Protein AF-A0A315CGS9-F1 (afdb_monomer_lite)

Secondary structure (DSSP, 8-state):
--HHHHHHHHHHHHHHHHHHHHHHHHHHHHHHHHHHHHHHHHHHT-SSHHHHHHHHHHHHHHIIIIIHHHT-HHHHHHHHHHHHHS--

Structure (mmCIF, N/CA/C/O backbone):
data_AF-A0A315CGS9-F1
#
_entry.id   AF-A0A315CGS9-F1
#
l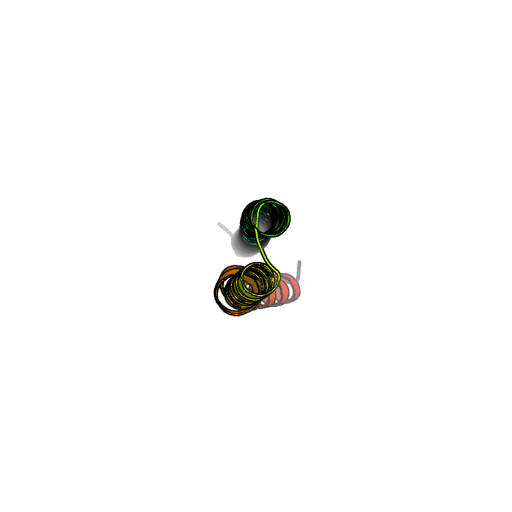oop_
_atom_site.group_PDB
_atom_site.id
_atom_site.type_symbol
_atom_site.label_atom_id
_atom_site.label_alt_id
_atom_site.label_comp_id
_atom_site.label_asym_id
_atom_site.label_entity_id
_atom_site.label_seq_id
_atom_site.pdbx_PDB_ins_code
_atom_site.Cartn_x
_atom_site.Cartn_y
_atom_site.Cartn_z
_atom_site.occupancy
_atom_site.B_iso_or_equiv
_atom_site.auth_seq_id
_atom_site.auth_comp_id
_atom_site.auth_asym_id
_atom_site.auth_atom_id
_atom_site.pdbx_PDB_model_num
ATOM 1 N N . MET A 1 1 ? -16.688 6.190 36.135 1.00 70.56 1 MET A N 1
ATOM 2 C CA . MET A 1 1 ? -17.322 6.162 34.803 1.00 70.56 1 MET A CA 1
ATOM 3 C C . MET A 1 1 ? -18.504 5.222 34.846 1.00 70.56 1 MET A C 1
ATOM 5 O O . MET A 1 1 ? -18.368 4.131 35.390 1.00 70.56 1 MET A O 1
ATOM 9 N N . ASN A 1 2 ? -19.646 5.651 34.322 1.00 91.06 2 ASN A N 1
ATOM 10 C CA . ASN A 1 2 ? -20.811 4.791 34.127 1.00 91.06 2 ASN A CA 1
ATOM 11 C C . ASN A 1 2 ? -20.666 3.941 32.846 1.00 91.06 2 ASN A C 1
ATOM 13 O O . ASN A 1 2 ? -19.768 4.158 32.031 1.00 91.06 2 ASN A O 1
ATOM 17 N N . GLU A 1 3 ? -21.549 2.959 32.665 1.00 89.25 3 GLU A N 1
ATOM 18 C CA . GLU A 1 3 ? -21.502 2.021 31.532 1.00 89.25 3 GLU A CA 1
ATOM 19 C C . GLU A 1 3 ? -21.586 2.725 30.162 1.00 89.25 3 GLU A C 1
ATOM 21 O O . GLU A 1 3 ? -20.920 2.335 29.202 1.00 89.25 3 GLU A O 1
ATOM 26 N N . THR A 1 4 ? -22.357 3.808 30.075 1.00 89.69 4 THR A N 1
ATOM 27 C CA . THR A 1 4 ? -22.516 4.602 28.851 1.00 89.69 4 THR A CA 1
ATOM 28 C C . THR A 1 4 ? -21.228 5.328 28.471 1.00 89.69 4 THR A C 1
ATOM 30 O O . THR A 1 4 ? -20.862 5.371 27.296 1.00 89.69 4 THR A O 1
ATOM 33 N N . GLU A 1 5 ? -20.516 5.888 29.447 1.00 91.25 5 GLU A N 1
ATOM 34 C CA . GLU A 1 5 ? -19.214 6.527 29.237 1.00 91.25 5 GLU A CA 1
ATOM 35 C C . GLU A 1 5 ? -18.165 5.511 28.772 1.00 91.25 5 GLU A C 1
ATOM 37 O O . GLU A 1 5 ? -17.392 5.811 27.863 1.00 91.25 5 GLU A O 1
ATOM 42 N N . ILE A 1 6 ? -18.185 4.292 29.324 1.00 89.75 6 ILE A N 1
ATOM 43 C CA . ILE A 1 6 ? -17.300 3.196 28.896 1.00 89.75 6 ILE A CA 1
ATOM 44 C C . ILE A 1 6 ? -17.568 2.824 27.430 1.00 89.75 6 ILE A C 1
ATOM 46 O O . ILE A 1 6 ? -16.630 2.753 26.637 1.00 89.75 6 ILE A O 1
ATOM 50 N N . LYS A 1 7 ? -18.839 2.650 27.039 1.00 89.12 7 LYS A N 1
ATOM 51 C CA . LYS A 1 7 ? -19.218 2.326 25.649 1.00 89.12 7 LYS A CA 1
ATOM 52 C C . LYS A 1 7 ? -18.807 3.417 24.662 1.00 89.12 7 LYS A C 1
ATOM 54 O O . LYS A 1 7 ? -18.275 3.117 23.595 1.00 89.12 7 LYS A O 1
ATOM 59 N N . LYS A 1 8 ? -19.008 4.688 25.022 1.00 90.19 8 LYS A N 1
ATOM 60 C CA . LYS A 1 8 ? -18.590 5.824 24.187 1.00 90.19 8 LYS A CA 1
ATOM 61 C C . LYS A 1 8 ? -17.075 5.874 24.012 1.00 90.19 8 LYS A C 1
ATOM 63 O O . LYS A 1 8 ? -16.614 6.072 22.892 1.00 90.19 8 LYS A O 1
ATOM 68 N N . LEU A 1 9 ? -16.316 5.664 25.089 1.00 92.62 9 LEU A N 1
ATOM 69 C CA . LEU A 1 9 ? -14.856 5.643 25.031 1.00 92.62 9 LEU A CA 1
ATOM 70 C C . LEU A 1 9 ? -14.343 4.507 24.136 1.00 92.62 9 LEU A C 1
ATOM 72 O O . LEU A 1 9 ? -13.504 4.749 23.270 1.00 92.62 9 LEU A O 1
ATOM 76 N N . ALA A 1 10 ? -14.890 3.298 24.291 1.00 90.56 10 ALA A N 1
ATOM 77 C CA . ALA A 1 10 ? -14.541 2.156 23.448 1.00 90.56 10 ALA A CA 1
ATOM 78 C C . ALA A 1 10 ? -14.803 2.449 21.961 1.00 90.56 10 ALA A C 1
ATOM 80 O O . ALA A 1 10 ? -13.944 2.202 21.120 1.00 90.56 10 ALA A O 1
ATOM 81 N N . ALA A 1 11 ? -15.944 3.060 21.639 1.00 92.75 11 ALA A N 1
ATOM 82 C CA . ALA A 1 11 ? -16.267 3.409 20.262 1.00 92.75 11 ALA A CA 1
ATOM 83 C C . ALA A 1 11 ? -15.369 4.506 19.676 1.00 92.75 11 ALA A C 1
ATOM 85 O O . ALA A 1 11 ? -15.056 4.475 18.487 1.00 92.75 11 ALA A O 1
ATOM 86 N N . THR A 1 12 ? -14.942 5.479 20.484 1.00 94.50 12 THR A N 1
ATOM 87 C CA . THR A 1 12 ? -13.929 6.457 20.061 1.00 94.50 12 THR A CA 1
ATOM 88 C C . THR A 1 12 ? -12.619 5.757 19.723 1.00 94.50 12 THR A C 1
ATOM 90 O O . THR A 1 12 ? -12.094 5.970 18.633 1.00 94.50 12 THR A O 1
ATOM 93 N N . TYR A 1 13 ? -12.154 4.855 20.589 1.00 94.19 13 TYR A N 1
ATOM 94 C CA . TYR A 1 13 ? -10.934 4.090 20.346 1.00 94.19 13 TYR A CA 1
ATOM 95 C C . TYR A 1 13 ? -11.010 3.270 19.048 1.00 94.19 13 TYR A C 1
ATOM 97 O O . TYR A 1 13 ? -10.102 3.337 18.223 1.00 94.19 13 TYR A O 1
ATOM 105 N N . THR A 1 14 ? -12.127 2.577 18.797 1.00 94.94 14 THR A N 1
ATOM 106 C CA . THR A 1 14 ? -12.339 1.823 17.547 1.00 94.94 14 THR A CA 1
ATOM 107 C C . THR A 1 14 ? -12.241 2.715 16.303 1.00 94.94 14 THR A C 1
ATOM 109 O O . THR A 1 14 ? -11.653 2.317 15.295 1.00 94.94 14 THR A O 1
ATOM 112 N N . ARG A 1 15 ? -12.782 3.940 16.357 1.00 95.94 15 ARG A N 1
ATOM 113 C CA . ARG A 1 15 ? -12.696 4.905 15.245 1.00 95.94 15 ARG A CA 1
ATOM 114 C C . ARG A 1 15 ? -11.271 5.408 15.031 1.00 95.94 15 ARG A C 1
ATOM 116 O O . ARG A 1 15 ? -10.829 5.507 13.887 1.00 95.94 15 ARG A O 1
ATOM 123 N N . GLU A 1 16 ? -10.556 5.716 16.108 1.00 97.12 16 GLU A N 1
ATOM 124 C CA . GLU A 1 16 ? -9.161 6.162 16.041 1.00 97.12 16 GLU A CA 1
ATOM 125 C C . GLU A 1 16 ? -8.249 5.071 15.476 1.00 97.12 16 GLU A C 1
ATOM 127 O O . GLU A 1 16 ? -7.429 5.344 14.596 1.00 97.12 16 GLU A O 1
ATOM 132 N N . GLU A 1 17 ? -8.439 3.826 15.909 1.00 96.44 17 GLU A N 1
ATOM 133 C CA . GLU A 1 17 ? -7.703 2.673 15.397 1.00 96.44 17 GLU A CA 1
ATOM 134 C C . GLU A 1 17 ? -7.964 2.463 13.898 1.00 96.44 17 GLU A C 1
ATOM 136 O O . GLU A 1 17 ? -7.019 2.348 13.114 1.00 96.44 17 GLU A O 1
ATOM 141 N N . ALA A 1 18 ? -9.231 2.492 13.473 1.00 96.81 18 ALA A N 1
ATOM 142 C CA . ALA A 1 18 ? -9.590 2.382 12.062 1.00 96.81 18 ALA A CA 1
ATOM 143 C C . ALA A 1 18 ? -8.952 3.500 11.218 1.00 96.81 18 ALA A C 1
ATOM 145 O O . ALA A 1 18 ? -8.381 3.233 10.157 1.00 96.81 18 ALA A O 1
ATOM 146 N N . ARG A 1 19 ? -8.979 4.748 11.708 1.00 97.81 19 ARG A N 1
ATOM 147 C CA . ARG A 1 19 ? -8.330 5.891 11.047 1.00 97.81 19 ARG A CA 1
ATOM 148 C C . ARG A 1 19 ? -6.816 5.706 10.953 1.00 97.81 19 ARG A C 1
ATOM 150 O O . ARG A 1 19 ? -6.236 5.990 9.908 1.00 97.81 19 ARG A O 1
ATOM 157 N N . SER A 1 20 ? -6.178 5.229 12.018 1.00 97.69 20 SER A N 1
ATOM 158 C CA . SER A 1 20 ? -4.738 4.953 12.039 1.00 97.69 20 SER A CA 1
ATOM 159 C C . SER A 1 20 ? -4.354 3.905 10.990 1.00 97.69 20 SER A C 1
ATOM 161 O O . SER A 1 20 ? -3.404 4.094 10.231 1.00 97.69 20 SER A O 1
ATOM 163 N N . ARG A 1 21 ? -5.150 2.838 10.856 1.00 96.94 21 ARG A N 1
ATOM 164 C CA . ARG A 1 21 ? -4.928 1.803 9.836 1.00 96.94 21 ARG A CA 1
ATOM 165 C C . ARG A 1 21 ? -5.137 2.324 8.416 1.00 96.94 21 ARG A C 1
ATOM 167 O O . ARG A 1 21 ? -4.339 2.001 7.542 1.00 96.94 21 ARG A O 1
ATOM 174 N N . LEU A 1 22 ? -6.139 3.174 8.185 1.00 97.56 22 LEU A N 1
ATOM 175 C CA . LEU A 1 22 ? -6.298 3.863 6.898 1.00 97.56 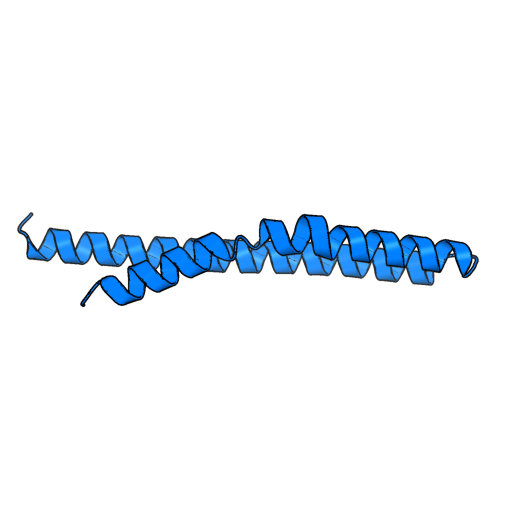22 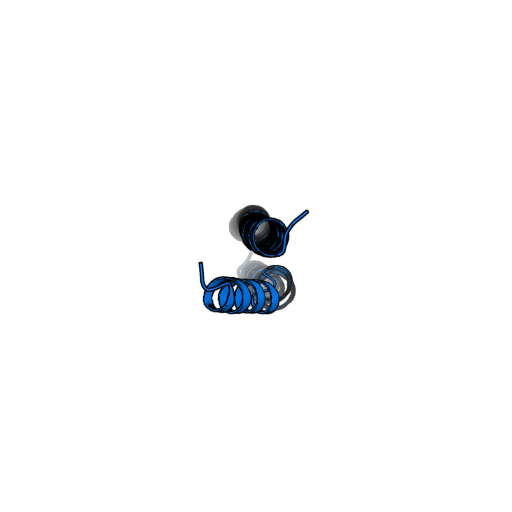LEU A CA 1
ATOM 176 C C . LEU A 1 22 ? -5.084 4.743 6.574 1.00 97.56 22 LEU A C 1
ATOM 178 O O . LEU A 1 22 ? -4.602 4.727 5.444 1.00 97.56 22 LEU A O 1
ATOM 182 N N . GLN A 1 23 ? -4.552 5.464 7.563 1.00 97.88 23 GLN A N 1
ATOM 183 C CA . GLN A 1 23 ? -3.349 6.275 7.375 1.00 97.88 23 GLN A CA 1
ATOM 184 C C . GLN A 1 23 ? -2.120 5.415 7.058 1.00 97.88 23 GLN A C 1
ATOM 186 O O . GLN A 1 23 ? -1.323 5.789 6.201 1.00 97.88 23 GLN A O 1
ATOM 191 N N . HIS A 1 24 ? -1.971 4.260 7.712 1.00 95.75 24 HIS A N 1
ATOM 192 C CA . HIS A 1 24 ? -0.919 3.289 7.395 1.00 95.75 24 HIS A CA 1
ATOM 193 C C . HIS A 1 24 ? -0.996 2.851 5.929 1.00 95.75 24 HIS A C 1
ATOM 195 O O . HIS A 1 24 ? -0.008 2.956 5.209 1.00 95.75 24 HIS A O 1
ATOM 201 N N . VAL A 1 25 ? -2.183 2.456 5.462 1.00 95.75 25 VAL A N 1
ATOM 202 C CA . VAL A 1 25 ? -2.408 2.072 4.059 1.00 95.75 25 VAL A CA 1
ATOM 203 C C . VAL A 1 25 ? -2.065 3.208 3.100 1.00 95.75 25 VAL A C 1
ATOM 205 O O . VAL A 1 25 ? -1.356 2.981 2.123 1.00 95.75 25 VAL A O 1
ATOM 208 N N . ALA A 1 26 ? -2.498 4.436 3.394 1.00 96.56 26 ALA A N 1
ATOM 209 C CA . ALA A 1 26 ? -2.154 5.599 2.581 1.00 96.56 26 ALA A CA 1
ATOM 210 C C . ALA A 1 26 ? -0.631 5.810 2.494 1.00 96.56 26 ALA A C 1
ATOM 212 O O . ALA A 1 26 ? -0.099 6.027 1.407 1.00 96.56 26 ALA A O 1
ATOM 213 N N . ASN A 1 27 ? 0.083 5.687 3.614 1.00 95.69 27 ASN A N 1
ATOM 214 C CA . ASN A 1 27 ? 1.537 5.843 3.647 1.00 95.69 27 ASN A CA 1
ATOM 215 C C . ASN A 1 27 ? 2.256 4.750 2.840 1.00 95.69 27 ASN A C 1
ATOM 217 O O . ASN A 1 27 ? 3.218 5.048 2.133 1.00 95.69 27 ASN A O 1
ATOM 221 N N . GLU A 1 28 ? 1.800 3.499 2.922 1.00 94.69 28 GLU A N 1
ATOM 222 C CA . GLU A 1 28 ? 2.372 2.399 2.138 1.00 94.69 28 GLU A CA 1
ATOM 223 C C . GLU A 1 28 ? 2.118 2.573 0.635 1.00 94.69 28 GLU A C 1
ATOM 225 O O . GLU A 1 28 ? 3.016 2.307 -0.161 1.00 94.69 28 GLU A O 1
ATOM 230 N N . LEU A 1 29 ? 0.957 3.102 0.234 1.00 94.44 29 LEU A N 1
ATOM 231 C CA . LEU A 1 29 ? 0.675 3.429 -1.169 1.00 94.44 29 LEU A CA 1
ATOM 232 C C . LEU A 1 29 ? 1.545 4.577 -1.696 1.00 94.44 29 LEU A C 1
ATOM 234 O O . LEU A 1 29 ? 2.006 4.518 -2.833 1.00 94.44 29 LEU A O 1
ATOM 238 N N . VAL A 1 30 ? 1.821 5.597 -0.880 1.00 95.56 30 VAL A N 1
ATOM 239 C CA . VAL A 1 30 ? 2.746 6.675 -1.265 1.00 95.56 30 VAL A CA 1
ATOM 240 C C . VAL A 1 30 ? 4.153 6.120 -1.494 1.00 95.56 30 VAL A C 1
ATOM 242 O O . VAL A 1 30 ? 4.754 6.387 -2.531 1.00 95.56 30 VAL A O 1
ATOM 245 N N . LYS A 1 31 ? 4.666 5.287 -0.578 1.00 92.75 31 LYS A N 1
ATOM 246 C CA . LYS A 1 31 ? 5.969 4.618 -0.754 1.00 92.75 31 LYS A CA 1
ATOM 247 C C . LYS A 1 31 ? 5.991 3.722 -1.992 1.00 92.75 31 LYS A C 1
ATOM 249 O O . LYS A 1 31 ? 6.965 3.729 -2.736 1.00 92.75 31 LYS A O 1
ATOM 254 N N . ALA A 1 32 ? 4.916 2.966 -2.211 1.00 92.69 32 ALA A N 1
ATOM 255 C CA . ALA A 1 32 ? 4.747 2.136 -3.394 1.00 92.69 32 ALA A CA 1
ATOM 256 C C . ALA A 1 32 ? 4.846 2.959 -4.685 1.00 92.69 32 ALA A C 1
ATOM 258 O O . ALA A 1 32 ? 5.547 2.540 -5.601 1.00 92.69 32 ALA A O 1
ATOM 259 N N . SER A 1 33 ? 4.197 4.129 -4.736 1.00 93.81 33 SER A N 1
ATOM 260 C CA . SER A 1 33 ? 4.270 5.042 -5.885 1.00 93.81 33 SER A CA 1
ATOM 261 C C . SER A 1 33 ? 5.709 5.452 -6.178 1.00 93.81 33 SER A C 1
ATOM 263 O O . SER A 1 33 ? 6.173 5.242 -7.294 1.00 93.81 33 SER A O 1
ATOM 265 N N . PHE A 1 34 ? 6.444 5.920 -5.161 1.00 95.25 34 PHE A N 1
ATOM 266 C CA . PHE A 1 34 ? 7.853 6.298 -5.316 1.00 95.25 34 PHE A CA 1
ATOM 267 C C . PHE A 1 34 ? 8.718 5.147 -5.852 1.00 95.25 34 PHE A C 1
ATOM 269 O O . PHE A 1 34 ? 9.537 5.350 -6.743 1.00 95.25 34 PHE A O 1
ATOM 276 N N . ASN A 1 35 ? 8.517 3.922 -5.360 1.00 93.31 35 ASN A N 1
ATOM 277 C CA . ASN A 1 35 ? 9.279 2.764 -5.839 1.00 93.31 35 ASN A CA 1
ATOM 278 C C . ASN A 1 35 ? 8.945 2.417 -7.300 1.00 93.31 35 ASN A C 1
ATOM 280 O O . ASN A 1 35 ? 9.824 2.016 -8.060 1.00 93.31 35 ASN A O 1
ATOM 284 N N . ILE A 1 36 ? 7.678 2.551 -7.704 1.00 95.12 36 ILE A N 1
ATOM 285 C CA . ILE A 1 36 ? 7.265 2.332 -9.095 1.00 95.12 36 ILE A CA 1
ATOM 286 C C . ILE A 1 36 ? 7.846 3.407 -10.017 1.00 95.12 36 ILE A C 1
ATOM 288 O O . ILE A 1 36 ? 8.322 3.066 -11.098 1.00 95.12 36 ILE A O 1
ATOM 292 N N . GLU A 1 37 ? 7.867 4.667 -9.586 1.00 97.50 37 GLU A N 1
ATOM 293 C CA . GLU A 1 37 ? 8.524 5.761 -10.310 1.00 97.50 37 GLU A CA 1
ATOM 294 C C . GLU A 1 37 ? 10.020 5.468 -10.523 1.00 97.50 37 GLU A C 1
ATOM 296 O O . GLU A 1 37 ? 10.497 5.564 -11.652 1.00 97.50 37 GLU A O 1
ATOM 301 N N . GLU A 1 38 ? 10.734 4.970 -9.505 1.00 97.00 38 GLU A N 1
ATOM 302 C CA . GLU A 1 38 ? 12.134 4.535 -9.653 1.00 97.00 38 GLU A CA 1
ATOM 303 C C . GLU A 1 38 ? 12.280 3.420 -10.708 1.00 97.00 38 GLU A C 1
ATOM 305 O O . GLU A 1 38 ? 13.192 3.443 -11.539 1.00 97.00 38 GLU A O 1
ATOM 310 N N . TYR A 1 39 ? 11.381 2.429 -10.719 1.00 97.50 39 TYR A N 1
ATOM 311 C CA . TYR A 1 39 ? 11.417 1.376 -11.738 1.00 97.50 39 TYR A CA 1
ATOM 312 C C . TYR A 1 39 ? 11.172 1.920 -13.151 1.00 97.50 39 TYR A C 1
ATOM 314 O O . TYR A 1 39 ? 11.795 1.419 -14.089 1.00 97.50 39 TYR A O 1
ATOM 322 N N . ILE A 1 40 ? 10.318 2.934 -13.311 1.00 98.19 40 ILE A N 1
ATOM 323 C CA . ILE A 1 40 ? 10.087 3.608 -14.597 1.00 98.19 40 ILE A CA 1
ATOM 324 C C . ILE A 1 40 ? 11.368 4.312 -15.058 1.00 98.19 40 ILE A C 1
ATOM 326 O O . ILE A 1 40 ? 11.832 4.059 -16.168 1.00 98.19 40 ILE A O 1
ATOM 330 N N . GLU A 1 41 ? 12.010 5.099 -14.193 1.00 98.31 41 GLU A N 1
ATOM 331 C CA . GLU A 1 41 ? 13.264 5.791 -14.531 1.00 98.31 41 GLU A CA 1
ATOM 332 C C . GLU A 1 41 ? 14.376 4.813 -14.938 1.00 98.31 41 GLU A C 1
ATOM 334 O O . GLU A 1 41 ? 15.105 5.023 -15.918 1.00 98.31 41 GLU A O 1
ATOM 339 N N . ARG A 1 42 ? 14.496 3.696 -14.212 1.00 97.94 42 ARG A N 1
ATOM 340 C CA . ARG A 1 42 ? 15.467 2.638 -14.526 1.00 97.94 42 ARG A CA 1
ATOM 341 C C . ARG A 1 42 ? 15.137 1.948 -15.840 1.00 97.94 42 ARG A C 1
ATOM 343 O O . ARG A 1 42 ? 16.057 1.613 -16.585 1.00 97.94 42 ARG A O 1
ATOM 350 N N . PHE A 1 43 ? 13.854 1.716 -16.114 1.00 98.44 43 PHE A N 1
ATOM 351 C CA . PHE A 1 43 ? 13.398 1.136 -17.372 1.00 98.44 43 PHE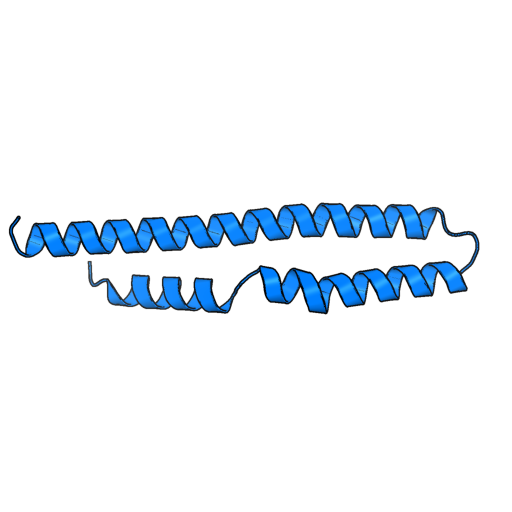 A CA 1
ATOM 352 C C . PHE A 1 43 ? 13.789 2.044 -18.534 1.00 98.44 43 PHE A C 1
ATOM 354 O O . PHE A 1 43 ? 14.425 1.570 -19.473 1.00 98.44 43 PHE A O 1
ATOM 361 N N . ASP A 1 44 ? 13.491 3.339 -18.446 1.00 98.25 44 ASP A N 1
ATOM 362 C CA . ASP A 1 44 ? 13.804 4.318 -19.489 1.00 98.25 44 ASP A CA 1
ATOM 363 C C . ASP A 1 44 ? 15.305 4.413 -19.759 1.00 98.25 44 ASP A C 1
ATOM 365 O O . ASP A 1 44 ? 15.718 4.446 -20.921 1.00 98.25 44 ASP A O 1
ATOM 369 N N . SER A 1 45 ? 16.111 4.323 -18.702 1.00 97.81 45 SER A N 1
ATOM 370 C CA . SER A 1 45 ? 17.576 4.365 -18.766 1.00 97.81 45 SER A CA 1
ATOM 371 C C . SER A 1 45 ? 18.233 3.056 -19.232 1.00 97.81 45 SER A C 1
ATOM 373 O O . SER A 1 45 ? 19.449 3.012 -19.419 1.00 97.81 45 SER A O 1
ATOM 375 N N . ALA A 1 46 ? 17.483 1.963 -19.393 1.00 98.00 46 ALA A N 1
ATOM 376 C CA . ALA A 1 46 ? 18.060 0.665 -19.724 1.00 98.00 46 ALA A CA 1
ATOM 377 C C . ALA A 1 46 ? 18.501 0.573 -21.197 1.00 98.00 46 ALA A C 1
ATOM 379 O O . ALA A 1 46 ? 17.736 0.865 -22.120 1.00 98.00 46 ALA A O 1
ATOM 380 N N . GLU A 1 47 ? 19.724 0.075 -21.403 1.00 96.50 47 GLU A N 1
ATOM 381 C CA . GLU A 1 47 ? 20.395 -0.014 -22.712 1.00 96.50 47 GLU A CA 1
ATOM 382 C C . GLU A 1 47 ? 19.768 -1.022 -23.687 1.00 96.50 47 GLU A C 1
ATOM 384 O O . GLU A 1 47 ? 19.963 -0.918 -24.895 1.00 96.50 47 GLU A O 1
ATOM 389 N N . ASN A 1 48 ? 19.052 -2.032 -23.182 1.00 97.31 48 ASN A N 1
ATOM 390 C CA . ASN A 1 48 ? 18.445 -3.074 -24.006 1.00 97.31 48 ASN A CA 1
ATOM 391 C C . ASN A 1 48 ? 17.198 -3.684 -23.355 1.00 97.31 48 ASN A C 1
ATOM 393 O O . ASN A 1 48 ? 16.986 -3.600 -22.140 1.00 97.31 48 ASN A O 1
ATOM 397 N N . ASP A 1 49 ? 16.400 -4.360 -24.178 1.00 98.06 49 ASP A N 1
ATOM 398 C CA . ASP A 1 49 ? 15.115 -4.927 -23.767 1.00 98.06 49 ASP A CA 1
ATOM 399 C C . ASP A 1 49 ? 15.247 -6.075 -22.762 1.00 98.06 49 ASP A C 1
ATOM 401 O O . ASP A 1 49 ? 14.365 -6.274 -21.925 1.00 98.06 49 ASP A O 1
ATOM 405 N N . ALA A 1 50 ? 16.369 -6.799 -22.771 1.00 98.12 50 ALA A N 1
ATOM 406 C CA . ALA A 1 50 ? 16.622 -7.833 -21.772 1.00 98.12 50 ALA A CA 1
ATOM 407 C C . ALA A 1 50 ? 16.746 -7.226 -20.363 1.00 98.12 50 ALA A C 1
ATOM 409 O O . ALA A 1 50 ? 16.220 -7.780 -19.394 1.00 98.12 50 ALA A O 1
ATOM 410 N N . HIS A 1 51 ? 17.392 -6.064 -20.233 1.00 97.81 51 HIS A N 1
ATOM 411 C CA . HIS A 1 51 ? 17.465 -5.348 -18.962 1.00 97.81 51 HIS A CA 1
ATOM 412 C C . HIS A 1 51 ? 16.109 -4.741 -18.571 1.00 97.81 51 HIS A C 1
ATOM 414 O O . HIS A 1 51 ? 15.688 -4.892 -17.423 1.00 97.81 51 HIS A O 1
ATOM 420 N N . ARG A 1 52 ? 15.371 -4.164 -19.529 1.00 98.31 52 ARG A N 1
ATOM 421 C CA . ARG A 1 52 ? 13.992 -3.682 -19.320 1.00 98.31 52 ARG A CA 1
ATOM 422 C C . ARG A 1 52 ? 13.073 -4.778 -18.773 1.00 98.31 52 ARG A C 1
ATOM 424 O O . ARG A 1 52 ? 12.373 -4.557 -17.787 1.00 98.31 52 ARG A O 1
ATOM 431 N N . ALA A 1 53 ? 13.140 -5.987 -19.331 1.00 98.38 53 ALA A N 1
ATOM 432 C CA . ALA A 1 53 ? 12.367 -7.135 -18.855 1.00 98.38 53 ALA A CA 1
ATOM 433 C C . ALA A 1 53 ? 12.698 -7.515 -17.399 1.00 98.38 53 ALA A C 1
ATOM 435 O O . ALA A 1 53 ? 11.799 -7.850 -16.624 1.00 98.38 53 ALA A O 1
ATOM 436 N N . ARG A 1 54 ? 13.972 -7.422 -16.991 1.00 98.06 54 ARG A N 1
ATOM 437 C CA . ARG A 1 54 ? 14.381 -7.660 -15.593 1.00 98.06 54 ARG A CA 1
ATOM 438 C C . ARG A 1 54 ? 13.822 -6.604 -14.644 1.00 98.06 54 ARG A C 1
ATOM 440 O O . ARG A 1 54 ? 13.365 -6.963 -13.565 1.00 98.06 54 ARG A O 1
ATOM 447 N N . ILE A 1 55 ? 13.818 -5.337 -15.051 1.00 98.25 55 ILE A N 1
ATOM 448 C CA . ILE A 1 55 ? 13.259 -4.240 -14.250 1.00 98.25 55 ILE A CA 1
ATOM 449 C C . ILE A 1 55 ? 11.754 -4.437 -14.047 1.00 98.25 55 ILE A C 1
ATOM 451 O O . ILE A 1 55 ? 11.276 -4.352 -12.917 1.00 98.25 55 ILE A O 1
ATOM 455 N N . VAL A 1 56 ? 11.022 -4.811 -15.102 1.00 97.81 56 VAL A N 1
ATOM 456 C CA . VAL A 1 56 ? 9.596 -5.169 -14.992 1.00 97.81 56 VAL A CA 1
ATOM 457 C C . VAL A 1 56 ? 9.395 -6.346 -14.032 1.00 97.81 56 VAL A C 1
ATOM 459 O O . VAL A 1 56 ? 8.490 -6.315 -13.200 1.00 97.81 56 VAL A O 1
ATOM 462 N N . ASN A 1 57 ? 10.253 -7.368 -14.082 1.00 97.06 57 ASN A N 1
ATOM 463 C CA . ASN A 1 57 ? 10.185 -8.487 -13.142 1.00 97.06 57 ASN A CA 1
ATOM 464 C C . ASN A 1 57 ? 10.427 -8.054 -11.682 1.00 97.06 57 ASN A C 1
ATOM 466 O O . ASN A 1 57 ? 9.722 -8.516 -10.784 1.00 97.06 57 ASN A O 1
ATOM 470 N N . TRP A 1 58 ? 11.364 -7.137 -11.437 1.00 96.75 58 TRP A N 1
ATOM 471 C CA . TRP A 1 58 ? 11.582 -6.572 -10.103 1.00 96.75 58 TRP A CA 1
ATOM 472 C C . TRP A 1 58 ? 10.376 -5.777 -9.610 1.00 96.75 58 TRP A C 1
ATOM 474 O O . TRP A 1 58 ? 9.958 -5.972 -8.469 1.00 96.75 58 TRP A O 1
ATOM 484 N N . ALA A 1 59 ? 9.769 -4.959 -10.473 1.00 96.06 59 ALA A N 1
ATOM 485 C CA . ALA A 1 59 ? 8.542 -4.239 -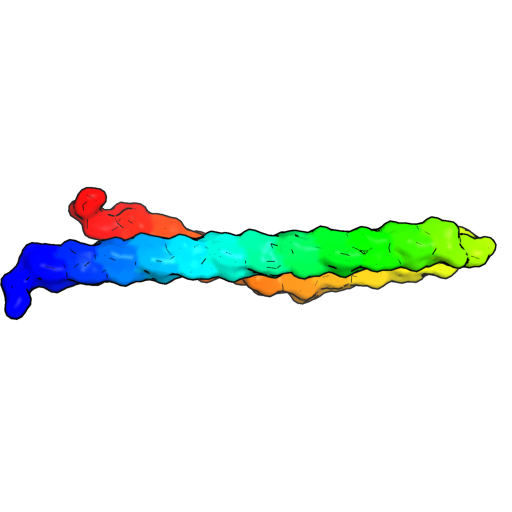10.148 1.00 96.06 59 ALA A CA 1
ATOM 486 C C . ALA A 1 59 ? 7.399 -5.206 -9.790 1.00 96.06 59 ALA A C 1
ATOM 488 O O . ALA A 1 59 ? 6.736 -5.023 -8.769 1.00 96.06 59 ALA A O 1
ATOM 489 N N . LEU A 1 60 ? 7.221 -6.289 -10.560 1.00 95.19 60 LEU A N 1
ATOM 490 C CA . LEU A 1 60 ? 6.246 -7.345 -10.255 1.00 95.19 60 LEU A CA 1
ATOM 491 C C . LEU A 1 60 ? 6.504 -7.983 -8.886 1.00 95.19 60 LEU A C 1
ATOM 493 O O . LEU A 1 60 ? 5.584 -8.103 -8.076 1.00 95.19 60 LEU A O 1
ATOM 497 N N . SER A 1 61 ? 7.754 -8.354 -8.603 1.00 93.06 61 SER A N 1
ATOM 498 C CA . SER A 1 61 ? 8.117 -8.921 -7.303 1.00 93.06 61 SER A CA 1
ATOM 499 C C . SER A 1 61 ? 7.846 -7.938 -6.162 1.00 93.06 61 SER A C 1
ATOM 501 O O . SER A 1 61 ? 7.397 -8.358 -5.098 1.00 93.06 61 SER A O 1
ATOM 503 N N . HIS A 1 62 ? 8.096 -6.643 -6.362 1.00 90.81 62 HIS A N 1
ATOM 504 C CA . HIS A 1 62 ? 7.841 -5.619 -5.354 1.00 90.81 62 HIS A CA 1
ATOM 505 C C . HIS A 1 62 ? 6.337 -5.439 -5.086 1.00 90.81 62 HIS A C 1
ATOM 507 O O . HIS A 1 62 ? 5.921 -5.361 -3.930 1.00 90.81 62 HIS A O 1
ATOM 513 N N . LEU A 1 63 ? 5.510 -5.431 -6.135 1.00 89.38 63 LEU A N 1
ATOM 514 C CA . LEU A 1 63 ? 4.052 -5.317 -6.024 1.00 89.38 63 LEU A CA 1
ATOM 515 C C . LEU A 1 63 ? 3.440 -6.477 -5.234 1.00 89.38 63 LEU A C 1
ATOM 517 O O . LEU A 1 63 ? 2.664 -6.253 -4.303 1.00 89.38 63 LEU A O 1
ATOM 521 N N . VAL A 1 64 ? 3.817 -7.709 -5.578 1.00 88.69 64 VAL A N 1
ATOM 522 C CA . VAL A 1 64 ? 3.228 -8.913 -4.977 1.00 88.69 64 VAL A CA 1
ATOM 523 C C . VAL A 1 64 ? 3.764 -9.155 -3.569 1.00 88.69 64 VAL A C 1
ATOM 525 O O . VAL A 1 64 ? 2.989 -9.416 -2.653 1.00 88.69 64 VAL A O 1
ATOM 528 N N . CYS A 1 65 ? 5.079 -9.061 -3.368 1.00 86.94 65 CYS A N 1
ATOM 529 C CA . CYS A 1 65 ? 5.673 -9.451 -2.090 1.00 86.94 65 CYS A CA 1
ATOM 530 C C . CYS A 1 65 ? 5.616 -8.334 -1.045 1.00 86.94 65 CYS A C 1
ATOM 532 O O . CYS A 1 65 ? 5.396 -8.625 0.131 1.00 86.94 65 CYS A O 1
ATOM 534 N N . ASN A 1 66 ? 5.797 -7.072 -1.452 1.00 82.25 66 ASN A N 1
ATOM 535 C CA . ASN A 1 66 ? 5.908 -5.959 -0.509 1.00 82.25 66 ASN A CA 1
ATOM 536 C C . ASN A 1 66 ? 4.601 -5.185 -0.397 1.00 82.25 66 ASN A C 1
ATOM 538 O O . ASN A 1 66 ? 4.056 -5.074 0.698 1.00 82.25 66 ASN A O 1
ATOM 542 N N . ILE A 1 67 ? 4.069 -4.678 -1.512 1.00 84.25 67 ILE A N 1
ATOM 543 C CA . ILE A 1 67 ? 2.910 -3.778 -1.467 1.00 84.25 67 ILE A CA 1
ATOM 544 C C . ILE A 1 67 ? 1.682 -4.530 -0.951 1.00 84.25 67 ILE A C 1
ATOM 546 O O . ILE A 1 67 ? 1.129 -4.142 0.075 1.00 84.25 67 ILE A O 1
ATOM 550 N N . GLN A 1 68 ? 1.298 -5.647 -1.577 1.00 82.12 68 GLN A N 1
ATOM 551 C CA . GLN A 1 68 ? 0.114 -6.407 -1.155 1.00 82.12 68 GLN A CA 1
ATOM 552 C C . GLN A 1 68 ? 0.163 -6.808 0.332 1.00 82.12 68 GLN A C 1
ATOM 554 O O . GLN A 1 68 ? -0.836 -6.676 1.042 1.00 82.12 68 GLN A O 1
ATOM 559 N N . THR A 1 69 ? 1.325 -7.248 0.820 1.00 84.81 69 THR A N 1
ATOM 560 C CA . THR A 1 69 ? 1.513 -7.669 2.216 1.00 84.81 69 THR A CA 1
ATOM 561 C C . THR A 1 69 ? 1.471 -6.487 3.192 1.00 84.81 69 THR A C 1
ATOM 563 O O . THR A 1 69 ? 0.844 -6.575 4.251 1.00 84.81 69 THR A O 1
ATOM 566 N N . ASN A 1 70 ? 2.096 -5.358 2.845 1.00 88.75 70 ASN A N 1
ATOM 567 C CA . ASN A 1 70 ? 2.230 -4.208 3.746 1.00 88.75 70 ASN A CA 1
ATOM 568 C C . ASN A 1 70 ? 0.960 -3.36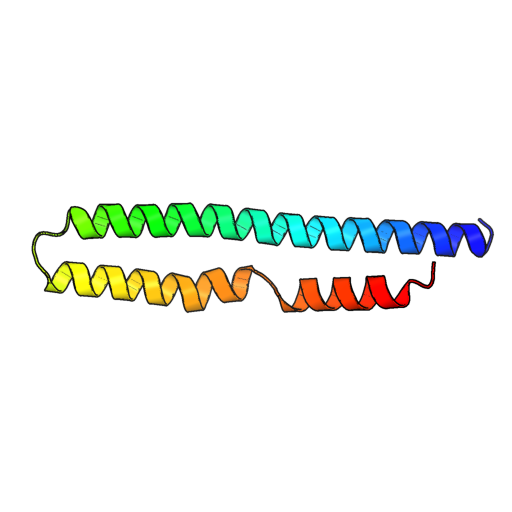7 3.866 1.00 88.75 70 ASN A C 1
ATOM 570 O O . ASN A 1 70 ? 0.779 -2.694 4.884 1.00 88.75 70 ASN A O 1
ATOM 574 N N . LEU A 1 71 ? 0.047 -3.449 2.893 1.00 92.06 71 LEU A N 1
ATOM 575 C CA . LEU A 1 71 ? -1.264 -2.799 2.988 1.00 92.06 71 LEU A CA 1
ATOM 576 C C . LEU A 1 71 ? -2.110 -3.350 4.144 1.00 92.06 71 LEU A C 1
ATOM 578 O O . LEU A 1 71 ? -3.041 -2.675 4.573 1.00 92.06 71 LEU A O 1
ATOM 582 N N . ARG A 1 72 ? -1.796 -4.549 4.666 1.00 93.25 72 ARG A N 1
ATOM 583 C CA . ARG A 1 72 ? -2.467 -5.150 5.833 1.00 93.25 72 ARG A CA 1
ATOM 584 C C . ARG A 1 72 ? -3.994 -5.072 5.739 1.00 93.25 72 ARG A C 1
ATOM 586 O O . ARG A 1 72 ? -4.685 -4.622 6.655 1.00 93.25 72 ARG A O 1
ATOM 593 N N . ILE A 1 73 ? -4.515 -5.513 4.593 1.00 93.12 73 ILE A N 1
ATOM 594 C CA . ILE A 1 73 ? -5.952 -5.520 4.281 1.00 93.12 73 ILE A CA 1
ATOM 595 C C . ILE A 1 73 ? -6.737 -6.304 5.345 1.00 93.12 73 ILE A C 1
ATOM 597 O O . ILE A 1 73 ? -7.854 -5.926 5.688 1.00 93.12 73 ILE A O 1
ATOM 601 N N . ASP A 1 74 ? -6.120 -7.332 5.936 1.00 95.50 74 ASP A N 1
ATOM 602 C CA . ASP A 1 74 ? -6.642 -8.078 7.085 1.00 95.50 74 ASP A CA 1
ATOM 603 C C . ASP A 1 74 ? -6.998 -7.162 8.267 1.00 95.50 74 ASP A C 1
ATOM 605 O O . ASP A 1 74 ? -8.075 -7.266 8.854 1.00 95.50 74 ASP A O 1
ATOM 609 N N . LEU A 1 75 ? -6.123 -6.212 8.591 1.00 95.44 75 LEU A N 1
ATOM 610 C CA . LEU A 1 75 ? -6.329 -5.280 9.691 1.00 95.44 75 LEU A CA 1
ATOM 611 C C . LEU A 1 75 ? -7.400 -4.238 9.375 1.00 95.44 75 LEU A C 1
ATOM 613 O O . LEU A 1 75 ? -8.172 -3.871 10.262 1.00 95.44 75 LEU A O 1
ATOM 617 N N . LEU A 1 76 ? -7.460 -3.764 8.129 1.00 95.12 76 LEU A N 1
ATOM 618 C CA . LEU A 1 76 ? -8.539 -2.880 7.689 1.00 95.12 76 LEU A CA 1
ATOM 619 C C . LEU A 1 76 ? -9.900 -3.577 7.769 1.00 95.12 76 LEU A C 1
ATOM 621 O O . LEU A 1 76 ? -10.852 -2.980 8.269 1.00 95.12 76 LEU A O 1
ATOM 625 N N . ALA A 1 77 ? -9.984 -4.838 7.339 1.00 96.00 77 ALA A N 1
ATOM 626 C CA . ALA A 1 77 ? -11.201 -5.638 7.442 1.00 96.00 77 ALA A CA 1
ATOM 627 C C . ALA A 1 77 ? -11.628 -5.829 8.907 1.00 96.00 77 ALA A C 1
ATOM 629 O O . ALA A 1 77 ? -12.798 -5.640 9.240 1.00 96.00 77 ALA A O 1
ATOM 630 N N . ASN A 1 78 ? -10.678 -6.096 9.809 1.00 95.94 78 ASN A N 1
ATOM 631 C CA . ASN A 1 78 ? -10.960 -6.185 11.244 1.00 95.94 78 ASN A CA 1
ATOM 632 C C . ASN A 1 78 ? -11.509 -4.868 11.809 1.00 95.94 78 ASN A C 1
ATOM 634 O O . ASN A 1 78 ? -12.497 -4.880 12.541 1.00 95.94 78 ASN A O 1
ATOM 638 N N . SER A 1 79 ? -10.920 -3.726 11.444 1.00 95.69 79 SER A N 1
ATOM 639 C CA . SER A 1 79 ? -11.446 -2.419 11.854 1.00 95.69 79 SER A CA 1
ATOM 640 C C . SER A 1 79 ? -12.821 -2.122 11.260 1.00 95.69 79 SER A C 1
ATOM 642 O O . SER A 1 79 ? -13.664 -1.562 11.957 1.00 95.69 79 SER A O 1
ATOM 644 N N . GLN A 1 80 ? -13.089 -2.531 10.019 1.00 95.69 80 GLN A N 1
ATOM 645 C CA . GLN A 1 80 ? -14.416 -2.418 9.412 1.00 95.69 80 GLN A CA 1
ATOM 646 C C . GLN A 1 80 ? -15.458 -3.246 10.179 1.00 95.69 80 GLN A C 1
ATOM 648 O O . GLN A 1 80 ? -16.528 -2.727 10.500 1.00 95.69 80 GLN A O 1
ATOM 653 N N . ALA A 1 81 ? -15.138 -4.492 10.534 1.00 96.00 81 ALA A N 1
ATOM 654 C CA . ALA A 1 81 ? -16.013 -5.337 11.343 1.00 96.00 81 ALA A CA 1
ATOM 655 C C . ALA A 1 81 ? -16.230 -4.765 12.756 1.00 96.00 81 ALA A C 1
ATOM 657 O O . ALA A 1 81 ? -17.359 -4.737 13.246 1.00 96.00 81 ALA A O 1
ATOM 658 N N . ALA A 1 82 ? -15.177 -4.258 13.404 1.00 93.00 82 ALA A N 1
ATOM 659 C CA . ALA A 1 82 ? -15.276 -3.628 14.721 1.00 93.00 82 ALA A CA 1
ATOM 660 C C . ALA A 1 82 ? -16.190 -2.391 14.695 1.00 93.00 82 ALA A C 1
ATOM 662 O O . ALA A 1 82 ? -17.053 -2.251 15.560 1.00 93.00 82 ALA A O 1
ATOM 663 N N . LEU A 1 83 ? -16.063 -1.545 13.666 1.00 93.75 83 LEU A N 1
ATOM 664 C CA . LEU A 1 83 ? -16.932 -0.383 13.461 1.00 93.75 83 LEU A CA 1
ATOM 665 C C . LEU A 1 83 ? -18.397 -0.775 13.221 1.00 93.75 83 LEU A C 1
ATOM 667 O O . LEU A 1 83 ? -19.301 -0.133 13.758 1.00 93.75 83 LEU A O 1
ATOM 671 N N . ALA A 1 84 ? -18.649 -1.838 12.456 1.00 93.44 84 ALA A N 1
ATOM 672 C CA . ALA A 1 84 ? -20.007 -2.338 12.232 1.00 93.44 84 ALA A CA 1
ATOM 673 C C . ALA A 1 84 ? -20.665 -2.838 13.533 1.00 93.44 84 ALA A C 1
ATOM 675 O O . ALA A 1 84 ? -21.874 -2.703 13.708 1.00 93.44 84 ALA A O 1
ATOM 676 N N . ASN A 1 85 ? -19.864 -3.359 14.466 1.00 87.69 85 ASN A N 1
ATOM 677 C CA . ASN A 1 85 ? -20.334 -3.900 15.741 1.00 87.69 85 ASN A CA 1
ATOM 678 C C . ASN A 1 85 ? -20.397 -2.868 16.880 1.00 87.69 85 ASN A C 1
ATOM 680 O O . ASN A 1 85 ? -20.917 -3.188 17.947 1.00 87.69 85 ASN A O 1
ATOM 684 N N . THR A 1 86 ? -19.904 -1.635 16.690 1.00 80.94 86 THR A N 1
ATOM 685 C CA . THR A 1 86 ? -19.922 -0.611 17.755 1.00 80.94 86 THR A CA 1
ATOM 686 C C . THR A 1 86 ? -21.325 -0.152 18.172 1.00 80.94 86 THR A C 1
ATOM 688 O O . THR A 1 86 ? -21.450 0.432 19.246 1.00 80.94 86 THR A O 1
ATOM 691 N N . GLY A 1 87 ? -22.370 -0.434 17.380 1.00 63.88 87 GLY A N 1
ATOM 692 C CA . GLY A 1 87 ? -23.779 -0.318 17.794 1.00 63.88 87 GLY A CA 1
ATOM 693 C C . GLY A 1 87 ? -24.227 1.058 18.315 1.00 63.88 87 GLY A C 1
ATOM 694 O O . GLY A 1 87 ? -25.197 1.125 19.068 1.00 63.88 87 GLY A O 1
ATOM 695 N N . LEU A 1 88 ? -23.510 2.127 17.951 1.00 57.69 88 LEU A N 1
ATOM 696 C CA . LEU A 1 88 ? -23.800 3.528 18.276 1.00 57.69 88 LEU A CA 1
ATOM 697 C C . LEU A 1 88 ? -24.228 4.293 17.031 1.00 57.69 88 LEU A C 1
ATOM 699 O O . LEU A 1 88 ? -23.574 4.087 15.984 1.00 57.69 88 LEU A O 1
#

Radius of gyration: 20.26 Å; chains: 1; bounding box: 44×16×59 Å

Foldseek 3Di:
DDPVVVLVVVLVVLVVQLVVLVVQLVVLVVVLVVVVVVLVVQLVVDPDVVSNVVSVVVNVCCCPPPNVVSNPVVSNVVSVVVNVPSPD

Sequence (88 aa):
MNETEIKKLAATYTREEARSRLQHVANELVKASFNIEEYIERFDSAENDAHRARIVNWALSHLVCNIQTNLRIDLLANSQAALANTGL

pLDDT: mean 93.11, std 6.84, range [57.69, 98.44]